Protein AF-A0AAD9PG69-F1 (afdb_monomer)

pLDDT: mean 74.05, std 19.43, range [34.75, 96.31]

Secondary structure (DSSP, 8-state):
---PPPPPPP--------PPPTTHHHHHHHHSGGG---SS-TTTT-HHHHHHHHHHHHHS-HHHHHHHS---HHHHHHHHTT-S--GGGS-SSS----S-HHHHHHHHHHHHHHHHHHH------

Structure (mmCIF, N/CA/C/O backbone):
data_AF-A0AAD9PG69-F1
#
_entry.id   AF-A0AAD9PG69-F1
#
loop_
_atom_site.group_PDB
_atom_site.id
_atom_site.type_symbol
_atom_site.label_atom_id
_atom_site.label_alt_id
_atom_site.label_comp_id
_atom_site.label_asym_id
_atom_site.label_entity_id
_atom_site.label_seq_id
_atom_site.pdbx_PDB_ins_code
_atom_site.Cartn_x
_atom_site.Cartn_y
_atom_site.Cartn_z
_atom_site.occupancy
_atom_site.B_iso_or_equiv
_atom_site.auth_seq_id
_atom_site.auth_comp_id
_atom_site.auth_asym_id
_atom_site.auth_atom_id
_atom_site.pdbx_PDB_model_num
ATOM 1 N N . MET A 1 1 ? 4.465 -67.009 -22.674 1.00 42.50 1 MET A N 1
ATOM 2 C CA . MET A 1 1 ? 4.242 -65.570 -22.419 1.00 42.50 1 MET A CA 1
ATOM 3 C C . MET A 1 1 ? 5.581 -64.849 -22.524 1.00 42.50 1 MET A C 1
ATOM 5 O O . MET A 1 1 ? 6.352 -64.894 -21.581 1.00 42.50 1 MET A O 1
ATOM 9 N N . HIS A 1 2 ? 5.885 -64.260 -23.681 1.00 42.03 2 HIS A N 1
ATOM 10 C CA . HIS A 1 2 ? 7.000 -63.327 -23.888 1.00 42.03 2 HIS A CA 1
ATOM 11 C C . HIS A 1 2 ? 6.749 -62.542 -25.180 1.00 42.03 2 HIS A C 1
ATOM 13 O O . HIS A 1 2 ? 6.572 -63.156 -26.227 1.00 42.03 2 HIS A O 1
ATOM 19 N N . ALA A 1 3 ? 6.764 -61.211 -25.098 1.00 42.59 3 ALA A N 1
ATOM 20 C CA . ALA A 1 3 ? 7.210 -60.315 -26.164 1.00 42.59 3 ALA A CA 1
ATOM 21 C C . ALA A 1 3 ? 7.461 -58.928 -25.549 1.00 42.59 3 ALA A C 1
ATOM 23 O O . ALA A 1 3 ? 6.590 -58.369 -24.886 1.00 42.59 3 ALA A O 1
ATOM 24 N N . GLY A 1 4 ? 8.689 -58.431 -25.709 1.00 41.19 4 GLY A N 1
ATOM 25 C CA . GLY A 1 4 ? 9.178 -57.187 -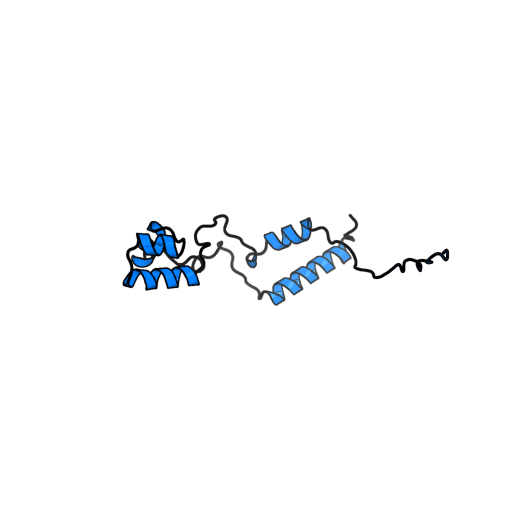25.126 1.00 41.19 4 GLY A CA 1
ATOM 26 C C . GLY A 1 4 ? 8.578 -55.932 -25.763 1.00 41.19 4 GLY A C 1
ATOM 27 O O . GLY A 1 4 ? 8.415 -55.844 -26.979 1.00 41.19 4 GLY A O 1
ATOM 28 N N . GLY A 1 5 ? 8.297 -54.937 -24.922 1.00 42.25 5 GLY A N 1
ATOM 29 C CA . GLY A 1 5 ? 7.936 -53.590 -25.350 1.00 42.25 5 GLY A CA 1
ATOM 30 C C . GLY A 1 5 ? 9.187 -52.773 -25.671 1.00 42.25 5 GLY A C 1
ATOM 31 O O . GLY A 1 5 ? 10.006 -52.515 -24.791 1.00 42.25 5 GLY A O 1
ATOM 32 N N . LYS A 1 6 ? 9.335 -52.356 -26.931 1.00 45.09 6 LYS A N 1
ATOM 33 C CA . LYS A 1 6 ? 10.321 -51.350 -27.349 1.00 45.09 6 LYS A CA 1
ATOM 34 C C . LYS A 1 6 ? 9.792 -49.959 -26.970 1.00 45.09 6 LYS A C 1
ATOM 36 O O . LYS A 1 6 ? 8.740 -49.562 -27.464 1.00 45.09 6 LYS A O 1
ATOM 41 N N . LYS A 1 7 ? 10.508 -49.222 -26.112 1.00 50.12 7 LYS A N 1
ATOM 42 C CA . LYS A 1 7 ? 10.305 -47.772 -25.926 1.00 50.12 7 LYS A CA 1
ATOM 43 C C . LYS A 1 7 ? 10.841 -47.022 -27.160 1.00 50.12 7 LYS A C 1
ATOM 45 O O . LYS A 1 7 ? 11.937 -47.366 -27.606 1.00 50.12 7 LYS A O 1
ATOM 50 N N . PRO A 1 8 ? 10.120 -46.029 -27.707 1.00 45.34 8 PRO A N 1
ATOM 51 C CA . PRO A 1 8 ? 10.661 -45.145 -28.736 1.00 45.34 8 PRO A CA 1
ATOM 52 C C . PRO A 1 8 ? 11.616 -44.093 -28.124 1.00 45.34 8 PRO A C 1
ATOM 54 O O . PRO A 1 8 ? 11.497 -43.802 -26.932 1.00 45.34 8 PRO A O 1
ATOM 57 N N . PRO A 1 9 ? 12.574 -43.569 -28.913 1.00 41.84 9 PRO A N 1
ATOM 58 C CA . PRO A 1 9 ? 13.680 -42.738 -28.436 1.00 41.84 9 PRO A CA 1
ATOM 59 C C . PRO A 1 9 ? 13.273 -41.292 -28.126 1.00 41.84 9 PRO A C 1
ATOM 61 O O . PRO A 1 9 ? 12.337 -40.751 -28.715 1.00 41.84 9 PRO A O 1
ATOM 64 N N . ASP A 1 10 ? 14.033 -40.689 -27.212 1.00 43.00 10 ASP A N 1
ATOM 65 C CA . ASP A 1 10 ? 13.912 -39.310 -26.746 1.00 43.00 10 ASP A CA 1
ATOM 66 C C . ASP A 1 10 ? 14.024 -38.298 -27.898 1.00 43.00 10 ASP A C 1
ATOM 68 O O . ASP A 1 10 ? 15.020 -38.259 -28.625 1.00 43.00 10 ASP A O 1
ATOM 72 N N . LEU A 1 11 ? 13.004 -37.446 -28.043 1.00 42.19 11 LEU A N 1
ATOM 73 C CA . LEU A 1 11 ? 13.049 -36.269 -28.905 1.00 42.19 11 LEU A CA 1
ATOM 74 C C . LEU A 1 11 ? 13.542 -35.069 -28.093 1.00 42.19 11 LEU A C 1
ATOM 76 O O . LEU A 1 11 ? 12.823 -34.479 -27.288 1.00 42.19 11 LEU A O 1
ATOM 80 N N . VAL A 1 12 ? 14.810 -34.758 -28.335 1.00 45.38 12 VAL A N 1
ATOM 81 C CA . VAL A 1 12 ? 15.523 -33.529 -27.986 1.00 45.38 12 VAL A CA 1
ATOM 82 C C . VAL A 1 12 ? 14.872 -32.316 -28.663 1.00 45.38 12 VAL A C 1
ATOM 84 O O . VAL A 1 12 ? 14.526 -32.382 -29.840 1.00 45.38 12 VAL A O 1
ATOM 87 N N . GLY A 1 13 ? 14.814 -31.194 -27.938 1.00 42.50 13 GLY A N 1
ATOM 88 C CA . GLY A 1 13 ? 14.787 -29.848 -28.521 1.00 42.50 13 GLY A CA 1
ATOM 89 C C . GLY A 1 13 ? 13.428 -29.151 -28.539 1.00 42.50 13 GLY A C 1
ATOM 90 O O . GLY A 1 13 ? 12.731 -29.178 -29.548 1.00 42.50 13 GLY A O 1
ATOM 91 N N . GLN A 1 14 ? 13.102 -28.441 -27.455 1.00 34.75 14 GLN A N 1
ATOM 92 C CA . GLN A 1 14 ? 12.427 -27.144 -27.558 1.00 34.75 14 GLN A CA 1
ATOM 93 C C . GLN A 1 14 ? 13.100 -26.166 -26.597 1.00 34.75 14 GLN A C 1
ATOM 95 O O . GLN A 1 14 ? 13.078 -26.329 -25.376 1.00 34.75 14 GLN A O 1
ATOM 100 N N . ASP A 1 15 ? 13.753 -25.192 -27.213 1.00 36.97 15 ASP A N 1
ATOM 101 C CA . ASP A 1 15 ? 14.583 -24.164 -26.619 1.00 36.97 15 ASP A CA 1
ATOM 102 C C . ASP A 1 15 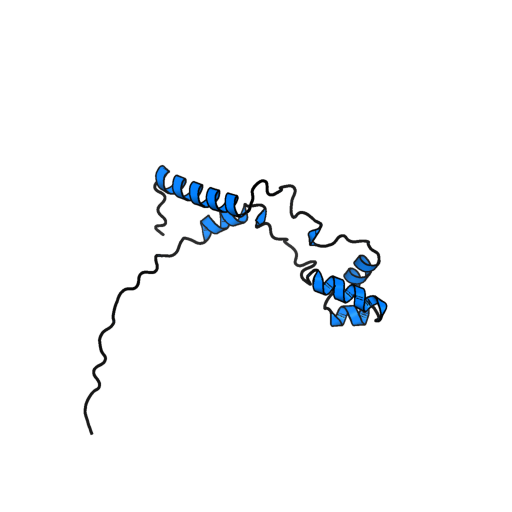? 13.735 -23.157 -25.836 1.00 36.97 15 ASP A C 1
ATOM 104 O O . ASP A 1 15 ? 12.954 -22.394 -26.403 1.00 36.97 15 ASP A O 1
ATOM 108 N N . ALA A 1 16 ? 13.924 -23.120 -24.520 1.00 37.22 16 ALA A N 1
ATOM 109 C CA . ALA A 1 16 ? 13.640 -21.938 -23.721 1.00 37.22 16 ALA A CA 1
ATOM 110 C C . ALA A 1 16 ? 15.000 -21.316 -23.366 1.00 37.22 16 ALA A C 1
ATOM 112 O O . ALA A 1 16 ? 15.672 -21.844 -22.477 1.00 37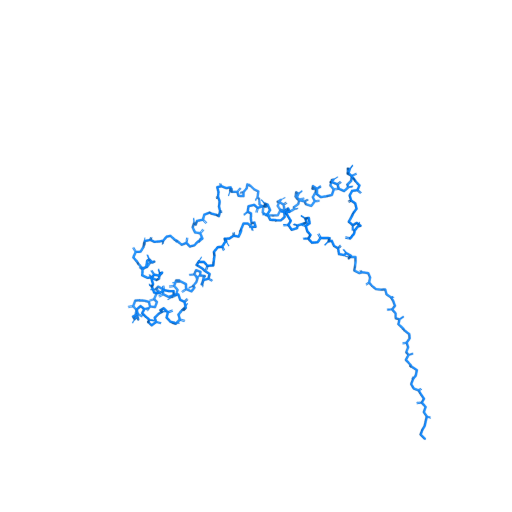.22 16 ALA A O 1
ATOM 113 N N . PRO A 1 17 ? 15.459 -20.247 -24.048 1.00 37.59 17 PRO A N 1
ATOM 114 C CA . PRO A 1 17 ? 16.632 -19.517 -23.581 1.00 37.59 17 PRO A CA 1
ATOM 115 C C . PRO A 1 17 ? 16.208 -18.859 -22.263 1.00 37.59 17 PRO A C 1
ATOM 117 O O . PRO A 1 17 ? 15.250 -18.094 -22.211 1.00 37.59 17 PRO A O 1
ATOM 120 N N . GLY A 1 18 ? 16.753 -19.258 -21.124 1.00 35.38 18 GLY A N 1
ATOM 121 C CA . GLY A 1 18 ? 18.177 -19.202 -20.826 1.00 35.38 18 GLY A CA 1
ATOM 122 C C . GLY A 1 18 ? 18.281 -18.121 -19.758 1.00 35.38 18 GLY A C 1
ATOM 123 O O . GLY A 1 18 ? 17.931 -16.971 -20.008 1.00 35.38 18 GLY A O 1
ATOM 124 N N . GLY A 1 19 ? 18.561 -18.537 -18.524 1.00 43.34 19 GLY A N 1
ATOM 125 C CA . GLY A 1 19 ? 18.328 -17.748 -17.321 1.00 43.34 19 GLY A CA 1
ATOM 126 C C . GLY A 1 19 ? 19.119 -16.446 -17.307 1.00 43.34 19 GLY A C 1
ATOM 127 O O . GLY A 1 19 ? 20.339 -16.458 -17.263 1.00 43.34 19 GLY A O 1
ATOM 128 N N . VAL A 1 20 ? 18.398 -15.329 -17.273 1.00 45.94 20 VAL A N 1
ATOM 129 C CA . VAL A 1 20 ? 18.963 -14.016 -16.965 1.00 45.94 20 VAL A CA 1
ATOM 130 C C . VAL A 1 20 ? 19.327 -13.995 -15.48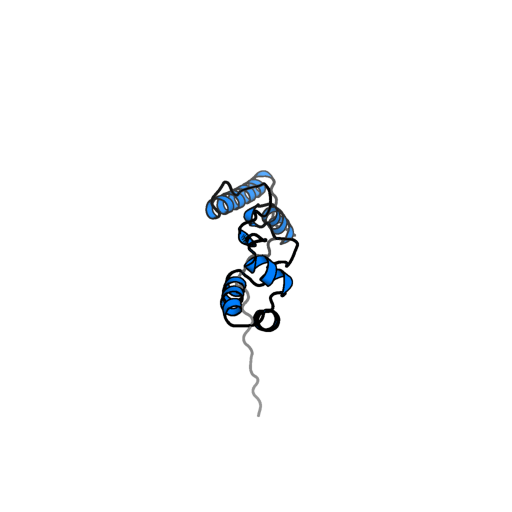1 1.00 45.94 20 VAL A C 1
ATOM 132 O O . VAL A 1 20 ? 18.467 -14.270 -14.635 1.00 45.94 20 VAL A O 1
ATOM 135 N N . LEU A 1 21 ? 20.581 -13.665 -15.158 1.00 41.94 21 LEU A N 1
ATOM 136 C CA . LEU A 1 21 ? 21.075 -13.552 -13.785 1.00 41.94 21 LEU A CA 1
ATOM 137 C C . LEU A 1 21 ? 20.113 -12.695 -12.937 1.00 41.94 21 LEU A C 1
ATOM 139 O O . LEU A 1 21 ? 19.951 -11.494 -13.182 1.00 41.94 21 LEU A O 1
ATOM 143 N N . PRO A 1 22 ? 19.482 -13.257 -11.891 1.00 47.47 22 PRO A N 1
ATOM 144 C CA . PRO A 1 22 ? 18.446 -12.570 -11.126 1.00 47.47 22 PRO A CA 1
ATOM 145 C C . PRO A 1 22 ? 18.977 -11.397 -10.291 1.00 47.47 22 PRO A C 1
ATOM 147 O O . PRO A 1 22 ? 18.190 -10.755 -9.603 1.00 47.47 22 PRO A O 1
ATOM 150 N N . HIS A 1 23 ? 20.284 -11.114 -10.292 1.00 40.59 23 HIS A N 1
ATOM 151 C CA . HIS A 1 23 ? 20.890 -10.142 -9.384 1.00 40.59 23 HIS A CA 1
ATOM 152 C C . HIS A 1 23 ? 20.897 -8.703 -9.927 1.00 40.59 23 HIS A C 1
ATOM 154 O O . HIS A 1 23 ? 20.481 -7.804 -9.197 1.00 40.59 23 HIS A O 1
ATOM 160 N N . ILE A 1 24 ? 21.267 -8.487 -11.196 1.00 44.06 24 ILE A N 1
ATOM 161 C CA . ILE A 1 24 ? 21.404 -7.142 -11.796 1.00 44.06 24 ILE A CA 1
ATOM 162 C C . ILE A 1 24 ? 20.026 -6.528 -12.067 1.00 44.06 24 ILE A C 1
ATOM 164 O O . ILE A 1 24 ? 19.723 -5.416 -11.629 1.00 44.06 24 ILE A O 1
ATOM 168 N N . ASN A 1 25 ? 19.119 -7.310 -12.664 1.00 46.38 25 ASN A N 1
ATOM 169 C CA . ASN A 1 25 ? 17.724 -6.900 -12.819 1.00 46.38 25 ASN A CA 1
ATOM 170 C C . ASN A 1 25 ? 17.052 -6.641 -11.465 1.00 46.38 25 ASN A C 1
ATOM 172 O O . ASN A 1 25 ? 16.221 -5.745 -11.352 1.00 46.38 25 ASN A O 1
ATOM 176 N N . ARG A 1 26 ? 17.411 -7.374 -10.406 1.00 48.97 26 ARG A N 1
ATOM 177 C CA . ARG A 1 26 ? 16.871 -7.142 -9.059 1.00 48.97 26 ARG A CA 1
ATOM 178 C C . ARG A 1 26 ? 17.357 -5.832 -8.449 1.00 48.97 26 ARG A C 1
ATOM 180 O O . ARG A 1 26 ? 16.576 -5.208 -7.737 1.00 48.97 26 ARG A O 1
ATOM 187 N N . GLU A 1 27 ? 18.585 -5.404 -8.717 1.00 50.66 27 GLU A N 1
ATOM 188 C CA . GLU A 1 27 ? 19.108 -4.132 -8.208 1.00 50.66 27 GLU A CA 1
ATOM 189 C C . GLU A 1 27 ? 18.478 -2.937 -8.921 1.00 50.66 27 GLU A C 1
ATOM 191 O O . GLU A 1 27 ? 17.869 -2.103 -8.252 1.00 50.66 27 GLU A O 1
ATOM 196 N N . ILE A 1 28 ? 18.471 -2.908 -10.259 1.00 53.78 28 ILE A N 1
ATOM 197 C CA . ILE A 1 28 ? 17.800 -1.841 -11.028 1.00 53.78 28 ILE A CA 1
ATOM 198 C C . ILE A 1 28 ? 16.310 -1.781 -10.669 1.00 53.78 28 ILE A C 1
ATOM 200 O O . ILE A 1 28 ? 15.767 -0.707 -10.393 1.00 53.78 28 ILE A O 1
ATOM 204 N N . ASN A 1 29 ? 15.653 -2.943 -10.566 1.00 53.88 29 ASN A N 1
ATOM 205 C CA . ASN A 1 29 ? 14.269 -3.003 -10.114 1.00 53.88 29 ASN A CA 1
ATOM 206 C C . ASN A 1 29 ? 14.108 -2.512 -8.675 1.00 53.88 29 ASN A C 1
ATOM 208 O O . ASN A 1 29 ? 13.098 -1.886 -8.407 1.00 53.88 29 ASN A O 1
ATOM 212 N N . ASN A 1 30 ? 15.055 -2.718 -7.757 1.00 57.91 30 ASN A N 1
ATOM 213 C CA . ASN A 1 30 ? 14.976 -2.217 -6.375 1.00 57.91 30 ASN A CA 1
ATOM 214 C C . ASN A 1 30 ? 15.238 -0.704 -6.237 1.00 57.91 30 ASN A C 1
ATOM 216 O O . ASN A 1 30 ? 14.884 -0.129 -5.206 1.00 57.91 30 ASN A O 1
ATOM 220 N N . HIS A 1 31 ? 15.849 -0.058 -7.234 1.00 61.53 31 HIS A N 1
ATOM 221 C CA . HIS A 1 31 ? 16.172 1.373 -7.187 1.00 61.53 31 HIS A CA 1
ATOM 222 C C . HIS A 1 31 ? 15.038 2.286 -7.668 1.00 61.53 31 HIS A C 1
ATOM 224 O O . HIS A 1 31 ? 15.018 3.474 -7.339 1.00 61.53 31 HIS A O 1
ATOM 230 N N . MET A 1 32 ? 14.062 1.751 -8.403 1.00 73.75 32 MET A N 1
ATOM 231 C CA . MET A 1 32 ? 12.930 2.539 -8.883 1.00 73.75 32 MET A CA 1
ATOM 232 C C . MET A 1 32 ? 11.950 2.880 -7.758 1.00 73.75 32 MET A C 1
ATOM 234 O O . MET A 1 32 ? 11.547 2.028 -6.974 1.00 73.75 32 MET A O 1
ATOM 238 N N . VAL A 1 33 ? 11.460 4.121 -7.727 1.00 73.75 33 VAL A N 1
ATOM 239 C CA . VAL A 1 33 ? 10.494 4.587 -6.710 1.00 73.75 33 VAL A CA 1
ATOM 240 C C . VAL A 1 33 ? 9.259 3.679 -6.624 1.00 73.75 33 VAL A C 1
ATOM 242 O O . VAL A 1 33 ? 8.731 3.435 -5.540 1.00 73.75 33 VAL A O 1
ATOM 245 N N . ARG A 1 34 ? 8.814 3.130 -7.764 1.00 76.25 34 ARG A N 1
ATOM 246 C CA . ARG A 1 34 ? 7.651 2.230 -7.852 1.00 76.25 34 ARG A CA 1
ATOM 247 C C . ARG A 1 34 ? 7.808 0.922 -7.092 1.00 76.25 34 ARG A C 1
ATOM 249 O O . ARG A 1 34 ? 6.808 0.330 -6.703 1.00 76.25 34 ARG A O 1
ATOM 256 N N . THR A 1 35 ? 9.032 0.459 -6.894 1.00 77.56 35 THR A N 1
ATOM 257 C CA . THR A 1 35 ? 9.297 -0.811 -6.217 1.00 77.56 35 THR A CA 1
ATOM 258 C C . THR A 1 35 ? 9.629 -0.620 -4.748 1.00 77.56 35 THR A C 1
ATOM 260 O O . THR A 1 35 ? 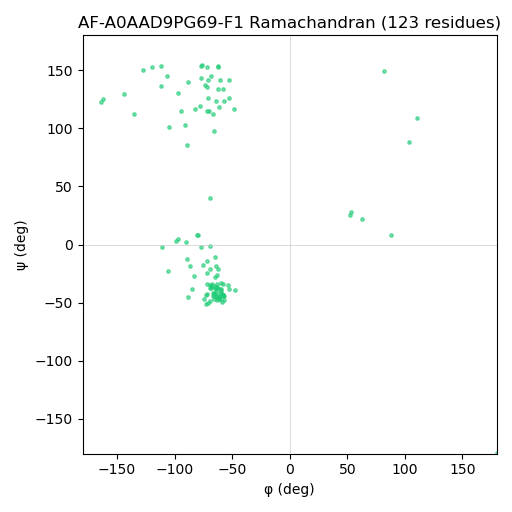9.913 -1.605 -4.062 1.00 77.56 35 THR A O 1
ATOM 263 N N . TYR A 1 36 ? 9.554 0.615 -4.234 1.00 79.62 36 TYR A N 1
ATOM 264 C CA . TYR A 1 36 ? 9.719 0.878 -2.814 1.00 79.62 36 TYR A CA 1
ATOM 265 C C . TYR A 1 36 ? 8.766 -0.002 -2.009 1.00 79.62 36 TYR A C 1
ATOM 267 O O . TYR A 1 36 ? 7.552 -0.019 -2.212 1.00 79.62 36 TYR A O 1
ATOM 275 N N . LYS A 1 37 ? 9.335 -0.738 -1.056 1.00 78.19 37 LYS A N 1
ATOM 276 C CA . LYS A 1 37 ? 8.590 -1.578 -0.120 1.00 78.19 37 LYS A CA 1
ATOM 277 C C . LYS A 1 37 ? 8.706 -0.985 1.273 1.00 78.19 37 LYS A C 1
ATOM 279 O O . LYS A 1 37 ? 9.785 -0.588 1.713 1.00 78.19 37 LYS A O 1
ATOM 284 N N . ARG A 1 38 ? 7.590 -0.947 2.007 1.00 78.88 38 ARG A N 1
ATOM 285 C CA . ARG A 1 38 ? 7.637 -0.621 3.438 1.00 78.88 38 ARG A CA 1
ATOM 286 C C . ARG A 1 38 ? 8.457 -1.689 4.154 1.00 78.88 38 ARG A C 1
ATOM 288 O O . ARG A 1 38 ? 8.212 -2.876 3.982 1.00 78.88 38 ARG A O 1
ATOM 295 N N . LYS A 1 39 ? 9.368 -1.255 5.027 1.00 83.44 39 LYS A N 1
ATOM 296 C CA . LYS A 1 39 ? 10.125 -2.161 5.904 1.00 83.44 39 LYS A CA 1
ATOM 297 C C . LYS A 1 39 ? 9.226 -2.892 6.907 1.00 83.44 39 LYS A C 1
ATOM 299 O O . LYS A 1 39 ? 9.563 -3.976 7.360 1.00 83.44 39 LYS A O 1
ATOM 304 N N . THR A 1 40 ? 8.098 -2.288 7.288 1.00 81.81 40 THR A N 1
ATOM 305 C CA . THR A 1 40 ? 7.217 -2.812 8.337 1.00 81.81 40 THR A CA 1
ATOM 306 C C . THR A 1 40 ? 5.938 -3.414 7.766 1.00 81.81 40 THR A C 1
ATOM 308 O O . THR A 1 40 ? 5.333 -2.882 6.833 1.00 81.81 40 THR A O 1
ATOM 311 N N . GLN A 1 41 ? 5.464 -4.480 8.414 1.00 81.75 41 GLN A N 1
ATOM 312 C CA . GLN A 1 41 ? 4.155 -5.090 8.147 1.00 81.75 41 GLN A CA 1
ATOM 313 C C . GLN A 1 41 ? 2.995 -4.334 8.819 1.00 81.75 41 GLN A C 1
ATOM 315 O O . GLN A 1 41 ? 1.849 -4.783 8.828 1.00 81.75 41 GLN A O 1
ATOM 320 N N . ARG A 1 42 ? 3.259 -3.156 9.400 1.00 77.88 42 ARG A N 1
ATOM 321 C CA . ARG A 1 42 ? 2.213 -2.337 10.012 1.00 77.88 42 ARG A CA 1
ATOM 322 C C . ARG A 1 42 ? 1.229 -1.896 8.924 1.00 77.88 42 ARG A C 1
ATOM 324 O O . ARG A 1 42 ? 1.625 -1.273 7.940 1.00 77.88 42 ARG A O 1
ATOM 331 N N . GLY A 1 43 ? -0.049 -2.223 9.117 1.00 78.88 43 GLY A N 1
ATOM 332 C CA . GLY A 1 43 ? -1.096 -1.957 8.128 1.00 78.88 43 GLY A CA 1
ATOM 333 C C . GLY A 1 43 ? -1.289 -3.061 7.081 1.00 78.88 43 GLY A C 1
ATOM 334 O O . GLY A 1 43 ? -2.028 -2.852 6.127 1.00 78.88 43 GLY A O 1
ATOM 335 N N . ALA A 1 44 ? -0.645 -4.225 7.229 1.00 83.19 44 ALA A N 1
ATOM 336 C CA . ALA A 1 44 ? -0.775 -5.343 6.286 1.00 83.19 44 ALA A CA 1
ATOM 337 C C . ALA A 1 44 ? -2.181 -5.967 6.214 1.00 83.19 44 ALA A C 1
ATOM 339 O O . ALA A 1 44 ? -2.445 -6.720 5.287 1.00 83.19 44 ALA A O 1
ATOM 340 N N . TYR A 1 45 ? -3.086 -5.623 7.135 1.00 85.38 45 TYR A N 1
ATOM 341 C CA . TYR A 1 45 ? -4.482 -6.068 7.111 1.00 85.38 45 TYR A CA 1
ATOM 342 C C . TYR A 1 45 ? -5.265 -5.553 5.890 1.00 85.38 45 TYR A C 1
ATOM 344 O O . TYR A 1 45 ? -6.286 -6.127 5.555 1.00 85.38 45 TYR A O 1
ATOM 352 N N . GLY A 1 46 ? -4.790 -4.513 5.198 1.00 86.81 46 GLY A N 1
ATOM 353 C CA . GLY A 1 46 ? -5.425 -4.000 3.983 1.00 86.81 46 GLY A CA 1
ATOM 354 C C . GLY A 1 46 ? -6.602 -3.055 4.243 1.00 86.81 46 GLY A C 1
ATOM 355 O O . GLY A 1 46 ? -7.318 -3.152 5.243 1.00 86.81 46 GLY A O 1
ATOM 356 N N . ASP A 1 47 ? -6.800 -2.117 3.320 1.00 86.75 47 ASP A N 1
ATOM 357 C CA . ASP A 1 47 ? -7.748 -1.013 3.493 1.00 86.75 47 ASP A CA 1
ATOM 358 C C . ASP A 1 47 ? -9.212 -1.473 3.523 1.00 86.75 47 ASP A C 1
ATOM 360 O O . ASP A 1 47 ? -10.014 -0.924 4.277 1.00 86.75 47 ASP A O 1
ATOM 364 N N . ALA A 1 48 ? -9.563 -2.513 2.761 1.00 89.75 48 ALA A N 1
ATOM 365 C CA . ALA A 1 48 ? -10.915 -3.075 2.757 1.00 89.75 48 ALA A CA 1
ATOM 366 C C . ALA A 1 48 ? -11.292 -3.684 4.119 1.00 89.75 48 ALA A C 1
ATOM 368 O O . ALA A 1 48 ? -12.367 -3.402 4.648 1.00 89.75 48 ALA A O 1
ATOM 369 N N . ILE A 1 49 ? -10.381 -4.460 4.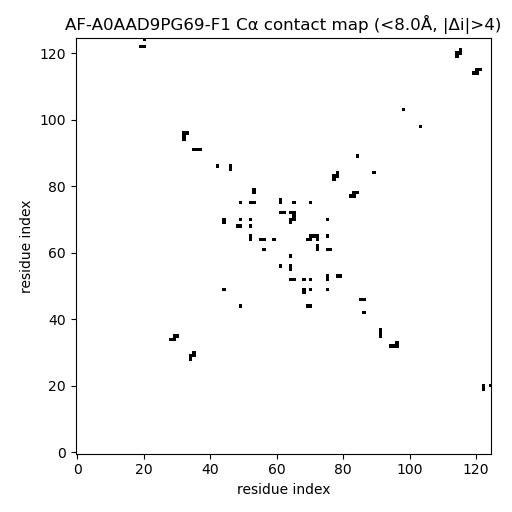718 1.00 91.69 49 ILE A N 1
ATOM 370 C CA . ILE A 1 49 ? -10.585 -5.080 6.036 1.00 91.69 49 ILE A CA 1
ATOM 371 C C . ILE A 1 49 ? -10.674 -3.999 7.113 1.00 91.69 49 ILE A C 1
ATOM 373 O O . ILE A 1 49 ? -11.540 -4.074 7.981 1.00 91.69 49 ILE A O 1
ATOM 377 N N . LEU A 1 50 ? -9.822 -2.969 7.046 1.00 91.12 50 LEU A N 1
ATOM 378 C CA . LEU A 1 50 ? -9.876 -1.860 7.997 1.00 91.12 50 LEU A CA 1
ATOM 379 C C . LEU A 1 50 ? -11.219 -1.122 7.931 1.00 91.12 50 LEU A C 1
ATOM 381 O O . LEU A 1 50 ? -11.805 -0.853 8.977 1.00 91.12 50 LEU A O 1
ATOM 385 N N . LYS A 1 51 ? -11.720 -0.821 6.727 1.00 91.75 51 LYS A N 1
ATOM 386 C CA . LYS A 1 51 ? -13.029 -0.174 6.545 1.00 91.75 51 LYS A CA 1
ATOM 387 C C . LYS A 1 51 ? -14.162 -1.036 7.098 1.00 91.75 51 LYS A C 1
ATOM 389 O O . LYS A 1 51 ? -14.976 -0.533 7.865 1.00 91.75 51 LYS A O 1
ATOM 394 N N . ALA A 1 52 ? -14.175 -2.331 6.781 1.00 94.19 52 ALA A N 1
ATOM 395 C CA . ALA A 1 52 ? -15.176 -3.260 7.304 1.00 94.19 52 ALA A CA 1
ATOM 396 C C . ALA A 1 52 ? -15.133 -3.353 8.840 1.00 94.19 52 ALA A C 1
ATOM 398 O O . ALA A 1 52 ? -16.173 -3.321 9.492 1.00 94.19 52 ALA A O 1
ATOM 399 N N . ALA A 1 53 ? -13.934 -3.392 9.428 1.00 94.31 53 ALA A N 1
ATOM 400 C CA . ALA A 1 53 ? -13.762 -3.416 10.877 1.00 94.31 53 ALA A CA 1
ATOM 401 C C . ALA A 1 53 ? -14.242 -2.120 11.554 1.00 94.31 53 ALA A C 1
ATOM 403 O O . ALA A 1 53 ? -14.773 -2.171 12.659 1.00 94.31 53 ALA A O 1
ATOM 404 N N . LEU A 1 54 ? -14.058 -0.960 10.915 1.00 93.38 54 LEU A N 1
ATOM 405 C CA . LEU A 1 54 ? -14.553 0.318 11.436 1.00 93.38 54 LEU A CA 1
ATOM 406 C C . LEU A 1 54 ? -16.082 0.413 11.391 1.00 93.38 54 LEU A C 1
ATOM 408 O O . LEU A 1 54 ? -16.657 0.915 12.348 1.00 93.38 54 LEU A O 1
ATOM 412 N N . LEU A 1 55 ? -16.724 -0.127 10.351 1.00 94.75 55 LEU A N 1
ATOM 413 C CA . LEU A 1 55 ? -18.188 -0.223 10.283 1.00 94.75 55 LEU A CA 1
ATOM 414 C C . LEU A 1 55 ? -18.736 -1.186 11.346 1.00 94.75 55 LEU A C 1
ATOM 416 O O . LEU A 1 55 ? -19.660 -0.855 12.076 1.00 94.75 55 LEU A O 1
ATOM 420 N N . ALA A 1 56 ? -18.111 -2.354 11.520 1.00 94.94 56 ALA A N 1
ATOM 421 C CA . ALA A 1 56 ? -18.519 -3.316 12.549 1.00 94.94 56 ALA A CA 1
ATOM 422 C C . ALA A 1 56 ? -18.388 -2.773 13.986 1.00 94.94 56 ALA A C 1
ATOM 424 O O . ALA A 1 56 ? -19.023 -3.281 14.906 1.00 94.94 56 ALA A O 1
ATOM 425 N N . LEU A 1 57 ? -17.559 -1.747 14.189 1.00 94.38 57 LEU A N 1
ATOM 426 C CA . LEU A 1 57 ? -17.362 -1.069 15.471 1.00 94.38 57 LEU A CA 1
ATOM 427 C C . LEU A 1 57 ? -18.550 -0.201 15.904 1.00 94.38 57 LEU A C 1
ATOM 429 O O . LEU A 1 57 ? -18.593 0.186 17.071 1.00 94.38 57 LEU A O 1
ATOM 433 N N . GLU A 1 58 ? -19.481 0.099 14.996 1.00 92.06 58 GLU A N 1
ATOM 434 C CA . GLU A 1 58 ? -20.738 0.790 15.313 1.00 92.06 58 GLU A CA 1
ATOM 435 C C . GLU A 1 58 ? -21.693 -0.136 16.084 1.00 92.06 58 GLU A C 1
ATOM 437 O O . GLU A 1 58 ? -22.359 0.302 17.017 1.00 92.06 58 GLU A O 1
ATOM 442 N N . GLU A 1 59 ? -21.661 -1.437 15.776 1.00 93.44 59 GLU A N 1
ATOM 443 C CA . GLU A 1 59 ? -22.585 -2.444 16.318 1.00 93.44 59 GLU A CA 1
ATOM 444 C C . GLU A 1 59 ? -21.946 -3.363 17.376 1.00 93.44 59 GLU A C 1
ATOM 446 O O . GLU A 1 59 ? -22.636 -3.980 18.188 1.00 93.44 59 GLU A O 1
ATOM 451 N N . GLN A 1 60 ? -20.615 -3.506 17.374 1.00 94.62 60 GLN A N 1
ATOM 452 C CA . GLN A 1 60 ? -19.909 -4.490 18.199 1.00 94.62 60 GLN A CA 1
ATOM 453 C C . GLN A 1 60 ? -18.787 -3.884 19.052 1.00 94.62 60 GLN A C 1
ATOM 455 O O . GLN A 1 60 ? -18.102 -2.938 18.653 1.00 94.62 60 GLN A O 1
ATOM 460 N N . PRO A 1 61 ? -18.493 -4.481 20.225 1.00 94.94 61 PRO A N 1
ATOM 461 C CA . PRO A 1 61 ? -17.429 -3.993 21.085 1.00 94.94 61 PRO A CA 1
ATOM 462 C C . PRO A 1 61 ? -16.044 -4.204 20.458 1.00 94.94 61 PRO A C 1
ATOM 464 O O . PRO A 1 61 ? -15.741 -5.237 19.856 1.00 94.94 61 PRO A O 1
ATOM 467 N N . LEU A 1 62 ? -15.145 -3.248 20.716 1.00 94.44 62 LEU A N 1
ATOM 468 C CA . LEU A 1 62 ? -13.785 -3.176 20.163 1.00 94.44 62 LEU A CA 1
ATOM 469 C C . LEU A 1 62 ? -12.990 -4.492 20.253 1.00 94.44 62 LEU A C 1
ATOM 471 O O . LEU A 1 62 ? -12.242 -4.833 19.338 1.00 94.44 62 LEU A O 1
ATOM 475 N N . LYS A 1 63 ? -13.123 -5.233 21.360 1.00 95.56 63 LYS A N 1
ATOM 476 C CA . LYS A 1 63 ? -12.398 -6.495 21.584 1.00 95.56 63 LYS A CA 1
ATOM 477 C C . LYS A 1 63 ? -12.876 -7.609 20.646 1.00 95.56 63 LYS A C 1
ATOM 479 O O . LYS A 1 63 ? -12.055 -8.411 20.205 1.00 95.56 63 LYS A O 1
ATOM 484 N N . THR A 1 64 ? -14.171 -7.641 20.337 1.00 95.62 64 THR A N 1
ATOM 485 C CA . THR A 1 64 ? -14.780 -8.614 19.420 1.00 95.62 64 THR A CA 1
ATOM 486 C C . THR A 1 64 ? -14.359 -8.322 17.989 1.00 95.62 64 THR A C 1
ATOM 488 O O . THR A 1 64 ? -13.784 -9.190 17.337 1.00 95.62 64 THR A O 1
ATOM 491 N N . VAL A 1 65 ? -14.505 -7.070 17.552 1.00 96.31 65 VAL A N 1
ATOM 492 C CA . VAL A 1 65 ? -14.086 -6.623 16.214 1.00 96.31 65 VAL A CA 1
ATOM 493 C C . VAL A 1 65 ? -12.590 -6.859 15.991 1.00 96.31 65 VAL A C 1
ATOM 495 O O . VAL A 1 65 ? -12.179 -7.369 14.952 1.00 96.31 65 VAL A O 1
ATOM 498 N N . SER A 1 66 ? -11.757 -6.568 16.995 1.00 96.06 66 SER A N 1
ATOM 499 C CA . SER A 1 66 ? -10.312 -6.806 16.914 1.00 96.06 66 SER A CA 1
ATOM 500 C C . SER A 1 66 ? -9.959 -8.277 16.669 1.00 96.06 66 SER A C 1
ATOM 502 O O . SER A 1 66 ? -9.027 -8.562 15.918 1.00 96.06 66 SER A O 1
ATOM 504 N N . ARG A 1 67 ? -10.701 -9.206 17.283 1.00 95.31 67 ARG A N 1
ATOM 505 C CA . ARG A 1 67 ? -10.518 -10.647 17.072 1.00 95.31 67 ARG A CA 1
ATOM 506 C C . ARG A 1 67 ? -11.033 -11.090 15.706 1.00 95.31 67 ARG A C 1
ATOM 508 O O . ARG A 1 67 ? -10.338 -11.848 15.046 1.00 95.31 67 ARG A O 1
ATOM 515 N N . LEU A 1 68 ? -12.203 -10.599 15.295 1.00 95.31 68 LEU A N 1
ATOM 516 C CA . LEU A 1 68 ? -12.868 -10.998 14.053 1.00 95.31 68 LEU A CA 1
ATOM 517 C C . LEU A 1 68 ? -12.087 -10.574 12.802 1.00 95.31 68 LEU A C 1
ATOM 519 O O . LEU A 1 68 ? -11.922 -11.360 11.879 1.00 95.31 68 LEU A O 1
ATOM 523 N N . TYR A 1 69 ? -11.573 -9.343 12.790 1.00 94.19 69 TYR A N 1
ATOM 524 C CA . TYR A 1 69 ? -10.873 -8.778 11.630 1.00 94.19 69 TYR A CA 1
ATOM 525 C C . TYR A 1 69 ? -9.345 -8.865 11.739 1.00 94.19 69 TYR A C 1
ATOM 527 O O . TYR A 1 69 ? -8.635 -8.332 10.890 1.00 94.19 69 TYR A O 1
ATOM 535 N N . HIS A 1 70 ? -8.819 -9.484 12.802 1.00 93.62 70 HIS A N 1
ATOM 536 C CA . HIS A 1 70 ? -7.382 -9.569 13.095 1.00 93.62 70 HIS A CA 1
ATOM 537 C C . HIS A 1 70 ? -6.644 -8.211 13.085 1.00 93.62 70 HIS A C 1
ATOM 539 O O . HIS A 1 70 ? -5.428 -8.140 12.893 1.00 93.62 70 HIS A O 1
ATOM 545 N N . VAL A 1 71 ? -7.361 -7.110 13.338 1.00 92.75 71 VAL A N 1
ATOM 546 C CA . VAL A 1 71 ? -6.780 -5.768 13.466 1.00 92.75 71 VAL A CA 1
ATOM 547 C C . VAL A 1 71 ? -6.574 -5.458 14.950 1.00 92.75 71 VAL A C 1
ATOM 549 O O . VAL A 1 71 ? -7.513 -5.593 15.739 1.00 92.75 71 VAL A O 1
ATOM 552 N N . PRO A 1 72 ? -5.387 -4.993 15.385 1.00 92.69 72 PRO A N 1
ATOM 553 C CA . PRO A 1 72 ? -5.157 -4.668 16.789 1.00 92.69 72 PRO A CA 1
ATOM 554 C C . PRO A 1 72 ? -6.136 -3.609 17.315 1.00 92.69 72 PRO A C 1
ATOM 556 O O . PRO A 1 72 ? -6.294 -2.547 16.710 1.00 92.69 72 PRO A O 1
ATOM 559 N N . ALA A 1 73 ? -6.715 -3.837 18.497 1.00 94.38 73 ALA A N 1
ATOM 560 C CA . ALA A 1 73 ? -7.672 -2.921 19.128 1.00 94.38 73 ALA A CA 1
ATOM 561 C C . ALA A 1 73 ? -7.150 -1.474 19.247 1.00 94.38 73 ALA A C 1
ATOM 563 O O . ALA A 1 73 ? -7.884 -0.514 19.019 1.00 94.38 73 ALA A O 1
ATOM 564 N N . ARG A 1 74 ? -5.853 -1.298 19.544 1.00 92.75 74 ARG A N 1
ATOM 565 C CA . ARG A 1 74 ? -5.211 0.029 19.594 1.00 92.75 74 ARG A CA 1
ATOM 566 C C . ARG A 1 74 ? -5.217 0.731 18.232 1.00 92.75 74 ARG A C 1
ATOM 568 O O . ARG A 1 74 ? -5.353 1.951 18.184 1.00 92.75 74 ARG A O 1
ATOM 575 N N . THR A 1 75 ? -5.048 -0.022 17.148 1.00 91.56 75 THR A N 1
ATOM 576 C CA . THR A 1 75 ? -5.086 0.492 15.773 1.00 91.56 75 THR A CA 1
ATOM 577 C C . THR A 1 75 ? -6.503 0.918 15.412 1.00 91.56 75 THR A C 1
ATOM 579 O O . THR A 1 75 ? -6.691 2.058 15.002 1.00 91.56 75 THR A O 1
ATOM 582 N N . LEU A 1 76 ? -7.495 0.061 15.668 1.00 93.38 76 LEU A N 1
ATOM 583 C CA . LEU A 1 76 ? -8.909 0.373 15.442 1.00 93.38 76 LEU A CA 1
ATOM 584 C C . LEU A 1 76 ? -9.358 1.625 16.205 1.00 93.38 76 LEU A C 1
ATOM 586 O O . LEU A 1 76 ? -9.913 2.540 15.606 1.00 93.38 76 LEU A O 1
ATOM 590 N N . ARG A 1 77 ? -9.026 1.727 17.501 1.00 93.94 77 ARG A N 1
ATOM 591 C CA . ARG A 1 77 ? -9.327 2.918 18.313 1.00 93.94 77 ARG A CA 1
ATOM 592 C C . ARG A 1 77 ? -8.715 4.187 17.718 1.00 93.94 77 ARG A C 1
ATOM 594 O O . ARG A 1 77 ? -9.373 5.214 17.646 1.00 93.94 77 ARG A O 1
ATOM 601 N N . ARG A 1 78 ? -7.460 4.119 17.266 1.00 92.00 78 ARG A N 1
ATOM 602 C CA . ARG A 1 78 ? -6.777 5.262 16.644 1.00 92.00 78 ARG A CA 1
ATOM 603 C C . ARG A 1 78 ? -7.417 5.700 15.327 1.00 92.00 78 ARG A C 1
ATOM 605 O O . ARG A 1 78 ? -7.443 6.899 15.077 1.00 92.00 78 ARG A O 1
ATOM 612 N N . HIS A 1 79 ? -7.892 4.759 14.511 1.00 91.06 79 HIS A N 1
ATOM 613 C CA . HIS A 1 79 ? -8.600 5.075 13.269 1.00 91.06 79 HIS A CA 1
ATOM 614 C C . HIS A 1 79 ? -9.998 5.634 13.537 1.00 91.06 79 HIS A C 1
ATOM 616 O O . HIS A 1 79 ? -10.342 6.647 12.946 1.00 91.06 79 HIS A O 1
ATOM 622 N N . ARG A 1 80 ? -10.751 5.058 14.484 1.00 89.81 80 ARG A N 1
ATOM 623 C CA . ARG A 1 80 ? -12.050 5.590 14.926 1.00 8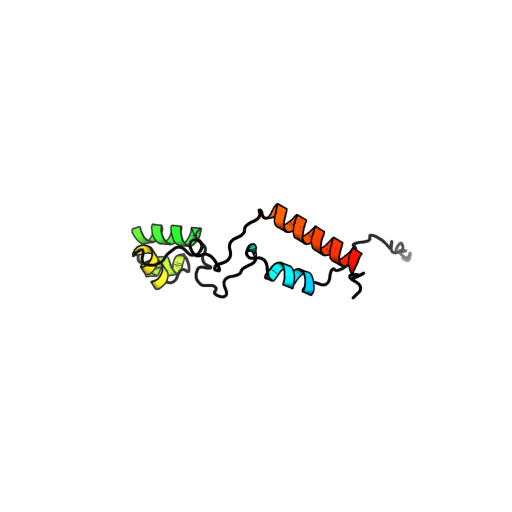9.81 80 ARG A CA 1
ATOM 624 C C . ARG A 1 80 ? -11.937 7.029 15.431 1.00 89.81 80 ARG A C 1
ATOM 626 O O . ARG A 1 80 ? -12.736 7.880 15.075 1.00 89.81 80 ARG A O 1
ATOM 633 N N . ASP A 1 81 ? -10.914 7.304 16.238 1.00 90.94 81 ASP A N 1
ATOM 634 C CA . ASP A 1 81 ? -10.668 8.636 16.795 1.00 90.94 81 ASP A CA 1
ATOM 635 C C . ASP A 1 81 ? -9.984 9.585 15.766 1.00 90.94 81 ASP A C 1
ATOM 637 O O . ASP A 1 81 ? -9.521 10.660 16.141 1.00 90.94 81 ASP A O 1
ATOM 641 N N . ASN A 1 82 ? -9.854 9.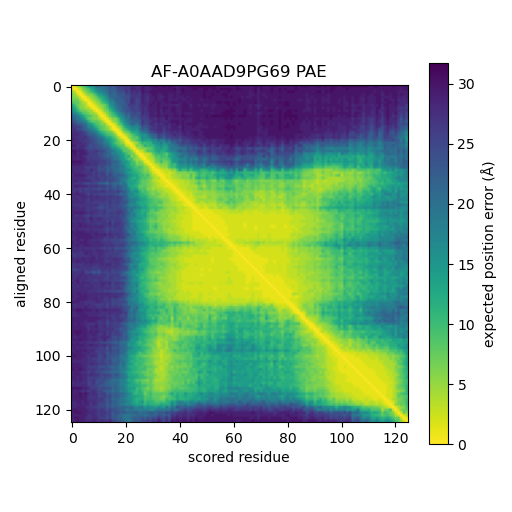184 14.489 1.00 84.44 82 ASN A N 1
ATOM 642 C CA . ASN A 1 82 ? -9.202 9.931 13.397 1.00 84.44 82 ASN A CA 1
ATOM 643 C C . ASN A 1 82 ? -7.764 10.408 13.696 1.00 84.44 82 ASN A C 1
ATOM 645 O O . ASN A 1 82 ? -7.282 11.396 13.149 1.00 84.44 82 ASN A O 1
ATOM 649 N N . ARG A 1 83 ? -7.030 9.689 14.555 1.00 85.69 83 ARG A N 1
ATOM 650 C CA . ARG A 1 83 ? -5.671 10.068 15.003 1.00 85.69 83 ARG A CA 1
ATOM 651 C C . ARG A 1 83 ? -4.553 9.503 14.126 1.00 85.69 83 ARG A C 1
ATOM 653 O O . ARG A 1 83 ? -3.380 9.621 14.483 1.00 85.69 83 ARG A O 1
ATOM 660 N N . VAL A 1 84 ? -4.892 8.791 13.052 1.00 81.69 84 VAL A N 1
ATOM 661 C CA . VAL A 1 84 ? -3.936 8.110 12.168 1.00 81.69 84 VAL A CA 1
ATOM 662 C C . VAL A 1 84 ? -4.427 8.192 10.727 1.00 81.69 84 VAL A C 1
ATOM 664 O O . VAL A 1 84 ? -5.561 7.820 10.441 1.00 81.69 84 VAL A O 1
ATOM 667 N N . ALA A 1 85 ? -3.548 8.634 9.828 1.00 71.12 85 ALA A N 1
ATOM 668 C CA . ALA A 1 85 ? -3.792 8.599 8.392 1.00 71.12 85 ALA A CA 1
ATOM 669 C C . ALA A 1 85 ? -3.738 7.160 7.848 1.00 71.12 85 ALA A C 1
ATOM 671 O O . ALA A 1 85 ? -3.082 6.280 8.415 1.00 71.12 85 ALA A O 1
ATOM 672 N N . THR A 1 86 ? -4.451 6.914 6.751 1.00 71.12 86 THR A N 1
ATOM 673 C CA . THR A 1 86 ? -4.475 5.607 6.086 1.00 71.12 86 THR A CA 1
ATOM 674 C C . THR A 1 86 ? -3.085 5.221 5.582 1.00 71.12 86 THR A C 1
ATOM 676 O O . THR A 1 86 ? -2.228 6.070 5.319 1.00 71.12 86 THR A O 1
ATOM 679 N N . ARG A 1 87 ? -2.829 3.912 5.480 1.00 71.19 87 ARG A N 1
ATOM 680 C CA . ARG A 1 87 ? -1.508 3.376 5.118 1.00 71.19 87 ARG A CA 1
ATOM 681 C C . ARG A 1 87 ? -1.031 3.893 3.758 1.00 71.19 87 ARG A C 1
ATOM 683 O O . ARG A 1 87 ? 0.167 4.134 3.598 1.00 71.19 87 ARG A O 1
ATOM 690 N N . ASP A 1 88 ? -1.960 4.096 2.834 1.00 68.25 88 ASP A N 1
ATOM 691 C CA . ASP A 1 88 ? -1.668 4.472 1.451 1.00 68.25 88 ASP A CA 1
ATOM 692 C C . ASP A 1 88 ? -1.592 5.990 1.242 1.00 68.25 88 ASP A C 1
ATOM 694 O O . ASP A 1 88 ? -1.044 6.449 0.245 1.00 68.25 88 ASP A O 1
ATOM 698 N N . ALA A 1 89 ? -2.032 6.791 2.220 1.00 69.06 89 ALA A N 1
ATOM 699 C CA . ALA A 1 89 ? -1.878 8.246 2.169 1.00 69.06 89 ALA A CA 1
ATOM 700 C C . ALA A 1 89 ? -0.412 8.695 2.311 1.00 69.06 89 ALA A C 1
ATOM 702 O O . ALA A 1 89 ? -0.053 9.809 1.932 1.00 69.06 89 ALA A O 1
ATOM 703 N N . HIS A 1 90 ? 0.455 7.848 2.871 1.00 72.50 90 HIS A N 1
ATOM 704 C CA . HIS A 1 90 ? 1.856 8.189 3.092 1.00 72.50 90 HIS A CA 1
ATOM 705 C C . HIS A 1 90 ? 2.743 7.714 1.943 1.00 72.50 90 HIS A C 1
ATOM 707 O O . HIS A 1 90 ? 2.968 6.509 1.797 1.00 72.50 90 HIS A O 1
ATOM 713 N N . ALA A 1 91 ? 3.344 8.658 1.217 1.00 74.25 91 ALA A N 1
ATOM 714 C CA . ALA A 1 91 ? 4.415 8.363 0.269 1.00 74.25 91 ALA A CA 1
ATOM 715 C C . ALA A 1 91 ? 5.543 7.551 0.941 1.00 74.25 91 ALA A C 1
ATOM 717 O O . ALA A 1 91 ? 5.889 7.773 2.104 1.00 74.25 91 ALA A O 1
ATOM 718 N N . LEU A 1 92 ? 6.109 6.587 0.209 1.00 80.69 92 LEU A N 1
ATOM 719 C CA . LEU A 1 92 ? 7.162 5.689 0.707 1.00 80.69 92 LEU A CA 1
ATOM 720 C C . LEU A 1 92 ? 8.553 6.339 0.765 1.00 80.69 92 LEU A C 1
ATOM 722 O O . LEU A 1 92 ? 9.502 5.713 1.229 1.00 80.69 92 LEU A O 1
ATOM 726 N N . GLY A 1 93 ? 8.656 7.594 0.335 1.00 77.06 93 GLY A N 1
ATOM 727 C CA . GLY A 1 93 ? 9.859 8.410 0.350 1.00 77.06 93 GLY A CA 1
ATOM 728 C C . GLY A 1 93 ? 9.583 9.799 -0.238 1.00 77.06 93 GLY A C 1
ATOM 729 O O . GLY A 1 93 ? 8.448 10.083 -0.628 1.00 77.06 93 GLY A O 1
ATOM 730 N N . PRO A 1 94 ? 10.606 10.668 -0.307 1.00 76.75 94 PRO A N 1
ATOM 731 C CA . PRO A 1 94 ? 10.481 12.003 -0.894 1.00 76.75 94 PRO A CA 1
ATOM 732 C C . PRO A 1 94 ? 10.340 11.973 -2.424 1.00 76.75 94 PRO A C 1
ATOM 734 O O . PRO A 1 94 ? 9.802 12.907 -3.016 1.00 76.75 94 PRO A O 1
ATOM 737 N N . MET A 1 95 ? 10.824 10.908 -3.067 1.00 80.31 95 MET A N 1
ATOM 738 C CA . MET A 1 95 ? 10.812 10.772 -4.520 1.00 80.31 95 MET A CA 1
ATOM 739 C C . MET A 1 95 ? 9.418 10.399 -5.034 1.00 80.31 95 MET A C 1
ATOM 741 O O . MET A 1 95 ? 8.696 9.617 -4.413 1.00 80.31 95 MET A O 1
ATOM 745 N N . LYS A 1 96 ? 9.055 10.947 -6.197 1.00 80.50 96 LYS A N 1
ATOM 746 C CA . LYS A 1 96 ? 7.795 10.681 -6.901 1.00 80.50 96 LYS A CA 1
ATOM 747 C C . LYS A 1 96 ? 8.097 10.092 -8.274 1.00 80.50 96 LYS A C 1
ATOM 749 O O . LYS A 1 96 ? 9.138 10.374 -8.858 1.00 80.50 96 LYS A O 1
ATOM 754 N N . THR A 1 97 ? 7.173 9.298 -8.801 1.00 81.56 97 THR A N 1
ATOM 755 C CA . THR A 1 97 ? 7.270 8.792 -10.172 1.00 81.56 97 THR A CA 1
ATOM 756 C C . THR A 1 97 ? 7.006 9.934 -11.148 1.00 81.56 97 THR A C 1
ATOM 758 O O . THR A 1 97 ? 5.895 10.464 -11.166 1.00 81.56 97 THR A O 1
ATOM 761 N N . ALA A 1 98 ? 8.007 10.317 -11.938 1.00 83.00 98 ALA A N 1
ATOM 762 C CA . ALA A 1 98 ? 7.861 11.355 -12.961 1.00 83.00 98 ALA A CA 1
ATOM 763 C C . ALA A 1 98 ? 7.267 10.809 -14.271 1.00 83.00 98 ALA A C 1
ATOM 765 O O . ALA A 1 98 ? 6.607 11.538 -15.005 1.00 83.00 98 ALA A O 1
ATOM 766 N N . LEU A 1 99 ? 7.478 9.521 -14.550 1.00 82.38 99 LEU A N 1
ATOM 767 C CA . LEU A 1 99 ? 7.084 8.867 -15.794 1.00 82.38 99 LEU A CA 1
ATOM 768 C C . LEU A 1 99 ? 5.966 7.844 -15.554 1.00 82.38 99 LEU A C 1
ATOM 770 O O . LEU A 1 99 ? 5.877 7.289 -14.457 1.00 82.38 99 LEU A O 1
ATOM 774 N N . PRO A 1 100 ? 5.116 7.536 -16.549 1.00 87.00 100 PRO A N 1
ATOM 775 C CA . PRO A 1 100 ? 4.213 6.384 -16.506 1.00 87.00 100 PRO A CA 1
ATOM 776 C C . PRO A 1 100 ? 4.974 5.052 -16.421 1.00 87.00 100 PRO A C 1
ATOM 778 O O . PRO A 1 100 ? 6.093 4.941 -16.914 1.00 87.00 100 PRO A O 1
ATOM 781 N N . ALA A 1 101 ? 4.351 4.016 -15.850 1.00 82.81 101 ALA A N 1
ATOM 782 C CA . ALA A 1 101 ? 5.001 2.712 -15.657 1.00 82.81 101 ALA A CA 1
ATOM 783 C C . ALA A 1 101 ? 5.448 2.061 -16.978 1.00 82.81 101 ALA A C 1
ATOM 785 O O . ALA A 1 101 ? 6.532 1.490 -17.048 1.00 82.81 101 ALA A O 1
ATOM 786 N N . ALA A 1 102 ? 4.639 2.199 -18.033 1.00 85.31 102 ALA A N 1
ATOM 787 C CA . ALA A 1 102 ? 4.975 1.692 -19.361 1.00 85.31 102 ALA A CA 1
ATOM 788 C C . ALA A 1 102 ? 6.218 2.386 -19.943 1.00 85.31 102 ALA A C 1
ATOM 790 O O . ALA A 1 102 ? 7.125 1.718 -20.428 1.00 85.31 102 ALA A O 1
ATOM 791 N N . ALA A 1 103 ? 6.289 3.717 -19.829 1.00 85.69 103 ALA A N 1
ATOM 792 C CA . ALA A 1 103 ? 7.424 4.498 -20.316 1.00 85.69 103 ALA A CA 1
ATOM 793 C C . ALA A 1 103 ? 8.717 4.155 -19.562 1.00 85.69 103 ALA A C 1
ATOM 795 O O . ALA A 1 103 ? 9.768 4.011 -20.177 1.00 85.69 103 ALA A O 1
ATOM 796 N N . GLU A 1 104 ? 8.639 3.964 -18.243 1.00 84.50 104 GLU A N 1
ATOM 797 C CA . GLU A 1 104 ? 9.798 3.532 -17.458 1.00 84.50 104 GLU A CA 1
ATOM 798 C C . GLU A 1 104 ? 10.305 2.146 -17.864 1.00 84.50 104 GLU A C 1
ATOM 800 O O . GLU A 1 104 ? 11.515 1.935 -17.889 1.00 84.50 104 GLU A O 1
ATOM 805 N N . SER A 1 105 ? 9.408 1.209 -18.196 1.00 82.94 105 SER A N 1
ATOM 806 C CA . SER A 1 105 ? 9.835 -0.115 -18.653 1.00 82.94 105 SER A CA 1
ATOM 807 C C . SER A 1 105 ? 10.562 -0.043 -19.986 1.00 82.94 105 SER A C 1
ATO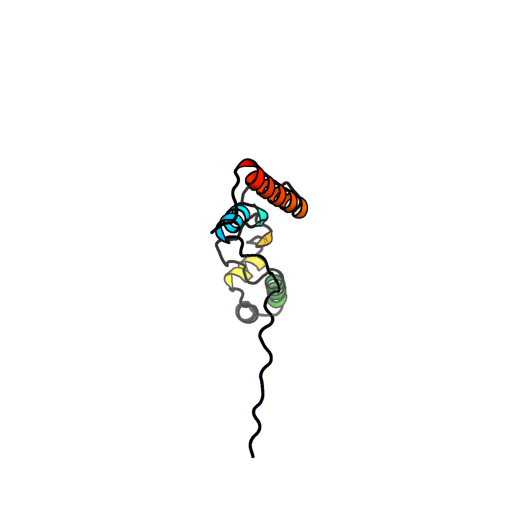M 809 O O . SER A 1 105 ? 11.653 -0.585 -20.097 1.00 82.94 105 SER A O 1
ATOM 811 N N . ILE A 1 106 ? 10.006 0.697 -20.948 1.00 87.75 106 ILE A N 1
ATOM 812 C CA . ILE A 1 106 ? 10.628 0.889 -22.263 1.00 87.75 106 ILE A CA 1
ATOM 813 C C . ILE A 1 106 ? 12.023 1.504 -22.113 1.00 87.75 106 ILE A C 1
ATOM 815 O O . ILE A 1 106 ? 12.968 1.050 -22.750 1.00 87.75 106 ILE A O 1
ATOM 819 N N . LEU A 1 107 ? 12.168 2.517 -21.254 1.00 86.25 107 LEU A N 1
ATOM 820 C CA . LEU A 1 107 ? 13.462 3.158 -21.015 1.00 86.25 107 LEU A CA 1
ATOM 821 C C . LEU A 1 107 ? 14.472 2.206 -20.378 1.00 86.25 107 LEU A C 1
ATOM 823 O O . LEU A 1 107 ? 15.622 2.191 -20.800 1.00 86.25 107 LEU A O 1
ATOM 827 N N . ARG A 1 108 ? 14.056 1.406 -19.392 1.00 83.00 108 ARG A N 1
ATOM 828 C CA . ARG A 1 108 ? 14.918 0.384 -18.783 1.00 83.00 108 ARG A CA 1
ATOM 829 C C . ARG A 1 108 ? 15.407 -0.613 -19.828 1.00 83.00 108 ARG A C 1
ATOM 831 O O . ARG A 1 108 ? 16.607 -0.855 -19.903 1.00 83.00 108 ARG A O 1
ATOM 838 N N . ASP A 1 109 ? 14.498 -1.146 -20.637 1.00 85.06 109 ASP A N 1
ATOM 839 C CA . ASP A 1 109 ? 14.830 -2.149 -21.651 1.00 85.06 109 ASP A CA 1
ATOM 840 C C . ASP A 1 109 ? 15.773 -1.555 -22.709 1.00 85.06 109 ASP A C 1
ATOM 842 O O . ASP A 1 109 ? 16.733 -2.194 -23.138 1.00 85.06 109 ASP A O 1
ATOM 846 N N . HIS A 1 110 ? 15.554 -0.288 -23.074 1.00 87.06 110 HIS A N 1
ATOM 847 C CA . HIS A 1 110 ? 16.420 0.436 -23.995 1.00 87.06 110 HIS A CA 1
ATOM 848 C C . HIS A 1 110 ? 17.818 0.699 -23.420 1.00 87.06 110 HIS A C 1
ATOM 850 O O . HIS A 1 110 ? 18.806 0.520 -24.128 1.00 87.06 110 HIS A O 1
ATOM 856 N N . ILE A 1 111 ? 17.925 1.084 -22.144 1.00 84.75 111 ILE A N 1
ATOM 857 C CA . ILE A 1 111 ? 19.218 1.281 -21.469 1.00 84.75 111 ILE A CA 1
ATOM 858 C C . ILE A 1 111 ? 19.987 -0.040 -21.402 1.00 84.75 111 ILE A C 1
ATOM 860 O O . ILE A 1 111 ? 21.142 -0.071 -21.814 1.00 84.75 111 ILE A O 1
ATOM 864 N N . ALA A 1 112 ? 19.339 -1.131 -20.988 1.00 81.12 112 ALA A N 1
ATOM 865 C CA . ALA A 1 112 ? 19.967 -2.452 -20.940 1.00 81.12 112 ALA A CA 1
ATOM 866 C C . ALA A 1 112 ? 20.461 -2.903 -22.328 1.00 81.12 112 ALA A C 1
ATOM 868 O O . ALA A 1 112 ? 21.563 -3.433 -22.475 1.00 81.12 112 ALA A O 1
ATOM 869 N N . TYR A 1 113 ? 19.672 -2.637 -23.375 1.00 84.69 113 TYR A N 1
ATOM 870 C CA . TYR A 1 113 ? 20.081 -2.896 -24.755 1.00 84.69 113 TYR A CA 1
ATOM 871 C C . TYR A 1 113 ? 21.309 -2.068 -25.160 1.00 84.69 113 TYR A C 1
ATOM 873 O O . TYR A 1 113 ? 22.256 -2.606 -25.734 1.00 84.69 113 TYR A O 1
ATOM 881 N N . MET A 1 114 ? 21.324 -0.773 -24.836 1.00 85.12 114 MET A N 1
ATOM 882 C CA . MET A 1 114 ? 22.473 0.090 -25.112 1.00 85.12 114 MET A CA 1
ATOM 883 C C . MET A 1 114 ? 23.727 -0.380 -24.371 1.00 85.12 114 MET A C 1
ATOM 885 O O . MET A 1 114 ? 24.785 -0.460 -24.989 1.00 85.12 114 MET A O 1
ATOM 889 N N . GLU A 1 115 ? 23.622 -0.734 -23.089 1.00 82.38 115 GLU A N 1
ATOM 890 C CA . GLU A 1 115 ? 24.744 -1.249 -22.291 1.00 82.38 115 GLU A CA 1
ATOM 891 C C . GLU A 1 115 ? 25.356 -2.504 -22.922 1.00 82.38 115 GLU A C 1
ATOM 893 O O . GLU A 1 115 ? 26.578 -2.595 -23.066 1.00 82.38 115 GLU A O 1
ATOM 898 N N . LYS A 1 116 ? 24.510 -3.428 -23.392 1.00 82.38 116 LYS A N 1
ATOM 899 C CA . LYS A 1 116 ? 24.945 -4.617 -24.131 1.00 82.38 116 LYS A CA 1
ATOM 900 C C . LYS A 1 116 ? 25.692 -4.255 -25.415 1.00 82.38 116 LYS A C 1
ATOM 902 O O . LYS A 1 116 ? 26.754 -4.809 -25.684 1.00 82.38 116 LYS A O 1
ATOM 907 N N . CYS A 1 117 ? 25.159 -3.324 -26.205 1.00 80.06 117 CYS A N 1
ATOM 908 C CA . CYS A 1 117 ? 25.776 -2.910 -27.466 1.00 80.06 117 CYS A CA 1
ATOM 909 C C . CYS A 1 117 ? 27.098 -2.150 -27.277 1.00 80.06 117 CYS A C 1
ATOM 911 O O . CYS A 1 117 ? 28.005 -2.310 -28.089 1.00 80.06 117 CYS A O 1
ATOM 913 N N . LEU A 1 118 ? 27.202 -1.312 -26.243 1.00 81.81 118 LEU A N 1
ATOM 914 C CA . LEU A 1 118 ? 28.354 -0.433 -26.009 1.00 81.81 118 LEU A CA 1
ATOM 915 C C . LEU A 1 118 ? 29.498 -1.125 -25.270 1.00 81.81 118 LEU A C 1
ATOM 917 O O . LEU A 1 118 ? 30.660 -0.876 -25.584 1.00 81.81 118 LEU A O 1
ATOM 921 N N . TYR A 1 119 ? 29.182 -1.978 -24.296 1.00 79.12 119 TYR A N 1
ATOM 922 C CA . TYR A 1 119 ? 30.181 -2.579 -23.410 1.00 79.12 119 TYR A CA 1
ATOM 923 C C . TYR A 1 119 ? 30.365 -4.080 -23.631 1.00 79.12 119 TYR A C 1
ATOM 925 O O . TYR A 1 119 ? 31.213 -4.686 -22.983 1.00 79.12 119 TYR A O 1
ATOM 933 N N . GLY A 1 120 ? 29.591 -4.686 -24.540 1.00 72.56 120 GLY A N 1
ATOM 934 C CA . GLY A 1 120 ? 29.690 -6.113 -24.842 1.00 72.56 120 GLY A CA 1
ATOM 935 C C . GLY A 1 120 ? 29.353 -7.006 -23.648 1.00 72.56 120 GLY A C 1
ATOM 936 O O . GLY A 1 120 ? 29.797 -8.148 -23.613 1.00 72.56 120 GLY A O 1
ATOM 937 N N . LEU A 1 121 ? 28.604 -6.491 -22.666 1.00 67.69 121 LEU A N 1
ATOM 938 C CA . LEU A 1 121 ? 28.142 -7.261 -21.517 1.00 67.69 121 LEU A CA 1
ATOM 939 C C . LEU A 1 121 ? 27.157 -8.323 -22.027 1.00 67.69 121 LEU A C 1
ATOM 941 O O . LEU A 1 121 ? 25.997 -8.026 -22.318 1.00 67.69 121 LEU A O 1
ATOM 945 N N . THR A 1 122 ? 27.645 -9.546 -22.224 1.00 59.53 122 THR A N 1
ATOM 946 C CA . THR A 1 122 ? 26.813 -10.720 -22.482 1.00 59.53 122 THR A CA 1
ATOM 947 C C . THR A 1 122 ? 26.416 -11.346 -21.150 1.00 59.53 122 THR A C 1
ATOM 949 O O . THR A 1 122 ? 27.218 -11.404 -20.220 1.00 59.53 122 THR A O 1
ATOM 952 N N . ASP A 1 123 ? 25.165 -11.802 -21.052 1.00 58.03 123 ASP A N 1
ATOM 953 C CA . ASP A 1 123 ? 24.621 -12.556 -19.911 1.00 58.03 123 ASP A CA 1
ATOM 954 C C . ASP A 1 123 ? 25.238 -13.976 -19.809 1.00 58.03 123 ASP A C 1
ATOM 956 O O . ASP A 1 123 ? 24.538 -14.949 -19.541 1.00 58.03 123 ASP A O 1
ATOM 960 N N . ASP A 1 124 ? 26.539 -14.124 -20.060 1.00 44.16 124 ASP A N 1
ATOM 961 C CA . ASP A 1 124 ? 27.263 -15.381 -19.896 1.00 44.16 124 ASP A CA 1
ATOM 962 C C . ASP A 1 124 ? 27.802 -15.451 -18.462 1.00 44.16 124 ASP A C 1
ATOM 964 O O . ASP A 1 124 ? 28.927 -15.021 -18.235 1.00 44.16 124 ASP A O 1
ATOM 968 N N . TYR A 1 125 ? 26.984 -15.921 -17.506 1.00 38.09 125 TYR A N 1
ATOM 969 C CA . TYR A 1 125 ? 27.360 -16.733 -16.325 1.00 38.09 125 TYR A CA 1
ATOM 970 C C . TYR A 1 125 ? 26.125 -17.191 -15.537 1.00 38.09 125 TYR A C 1
ATOM 972 O O . TYR A 1 125 ? 25.282 -16.337 -15.188 1.00 38.09 125 TYR A O 1
#

Radius of gyration: 26.59 Å; Cα contacts (8 Å, |Δi|>4): 58; chains: 1; bounding box: 53×78×50 Å

Solvent-accessible surface area (backbone atoms only — not comparable to full-atom values): 8294 Å² total; per-residue (Å²): 144,86,84,86,85,82,80,82,81,88,83,81,85,82,88,74,88,69,77,73,61,71,61,64,62,46,49,61,51,59,69,39,73,88,55,64,69,76,93,60,72,79,70,69,76,41,71,68,53,52,53,52,41,59,58,47,49,78,83,40,60,60,73,56,43,21,63,74,64,72,43,57,52,73,57,53,52,34,48,74,69,66,74,52,82,60,79,82,77,53,74,96,54,94,73,75,81,89,65,56,73,68,58,50,48,55,50,50,56,49,50,56,52,48,48,32,72,75,68,64,62,66,88,83,117

Mean predicted aligned error: 14.98 Å

Organism: Ridgeia piscesae (NCBI:txid27915)

Sequence (125 aa):
MHAGGKKPPDLVGQDAPGGVLPHINREINNHMVRTYKRKTQRGAYGDAILKAALLALEEQPLKTVSRLYHVPARTLRRHRDNRVATRDAHALGPMKTALPAAAESILRDHIAYMEKCLYGLTDDY

Foldseek 3Di:
DDDDDDDDDDDDDDDDDDDQDPPPVVVVCCPDLVNQDDPDCVQVLDDVLLVVLLVVVVVDPLVVSCVVSVPDSVRNVCVNVVVDDHPVVDRSDPDDDPDDPVVVVVVVVVVVVVCCVPVVDDSDD